Protein AF-A0A3D1FYR5-F1 (afdb_monomer_lite)

Foldseek 3Di:
DVCPVVVVCVVCVVVDAQQDWDKDKDADPPRDIDIDIDGHHDHPD

Structure (mmCIF, N/CA/C/O backbone):
data_AF-A0A3D1FYR5-F1
#
_entry.id   AF-A0A3D1FYR5-F1
#
loop_
_atom_site.group_PDB
_atom_site.id
_atom_site.type_symbol
_atom_site.label_atom_id
_atom_site.label_alt_id
_atom_site.label_comp_id
_atom_site.label_asym_id
_atom_site.label_entity_id
_atom_site.label_seq_id
_atom_site.pdbx_PDB_ins_code
_atom_site.Cartn_x
_atom_site.Cartn_y
_atom_site.Cartn_z
_atom_site.occupancy
_atom_site.B_iso_or_equiv
_atom_site.auth_seq_id
_atom_site.auth_comp_id
_atom_site.auth_asym_id
_atom_site.auth_atom_id
_atom_site.pdbx_PDB_model_num
ATOM 1 N N . THR A 1 1 ? 0.497 1.297 -14.104 1.00 65.94 1 THR A N 1
ATOM 2 C CA . THR A 1 1 ? 1.192 1.100 -12.810 1.00 65.94 1 THR A CA 1
ATOM 3 C C . THR A 1 1 ? 0.645 1.966 -11.687 1.00 65.94 1 THR A C 1
ATOM 5 O O . THR A 1 1 ? 0.498 1.470 -10.579 1.00 65.94 1 THR A O 1
ATOM 8 N N . SER A 1 2 ? 0.291 3.231 -11.923 1.00 86.94 2 SER A N 1
ATOM 9 C CA . SER A 1 2 ? -0.106 4.140 -10.831 1.00 86.94 2 SER A CA 1
ATOM 10 C C . SER A 1 2 ? -1.394 3.743 -10.090 1.00 86.94 2 SER A C 1
ATOM 12 O O . SER A 1 2 ? -1.515 4.013 -8.903 1.00 86.94 2 SER A O 1
ATOM 14 N N . ALA A 1 3 ? -2.333 3.052 -10.750 1.00 93.56 3 ALA A N 1
ATOM 15 C CA . ALA A 1 3 ? -3.598 2.629 -10.138 1.00 93.56 3 ALA A CA 1
ATOM 16 C C . ALA A 1 3 ? -3.496 1.357 -9.269 1.00 93.56 3 ALA A C 1
ATOM 18 O O . ALA A 1 3 ? -4.434 1.041 -8.547 1.00 93.56 3 ALA A O 1
ATOM 19 N N . THR A 1 4 ? -2.373 0.629 -9.306 1.00 95.50 4 THR A N 1
ATOM 20 C CA . THR A 1 4 ? -2.263 -0.701 -8.672 1.00 95.50 4 THR A CA 1
ATOM 21 C C . THR A 1 4 ? -2.327 -0.635 -7.144 1.00 95.50 4 THR A C 1
ATOM 23 O O . THR A 1 4 ? -2.978 -1.470 -6.527 1.00 95.50 4 THR A O 1
ATOM 26 N N . ILE A 1 5 ? -1.699 0.379 -6.532 1.00 95.62 5 ILE A N 1
ATOM 27 C CA . ILE A 1 5 ? -1.766 0.597 -5.077 1.00 95.62 5 ILE A CA 1
ATOM 28 C C . ILE A 1 5 ? -3.193 0.991 -4.652 1.00 95.62 5 ILE A C 1
ATOM 30 O O . ILE A 1 5 ? -3.738 0.299 -3.795 1.00 95.62 5 ILE A O 1
ATOM 34 N N . PRO A 1 6 ? -3.848 2.007 -5.257 1.00 94.06 6 PRO A N 1
ATOM 35 C CA . PRO A 1 6 ? -5.241 2.332 -4.939 1.00 94.06 6 PRO A CA 1
ATOM 36 C C . PRO A 1 6 ? -6.219 1.163 -5.104 1.00 94.06 6 PRO A C 1
ATOM 38 O O . PRO A 1 6 ? -7.047 0.943 -4.225 1.00 94.06 6 PRO A O 1
ATOM 41 N N . LEU A 1 7 ? -6.113 0.392 -6.193 1.00 96.69 7 LEU A N 1
ATOM 42 C CA . LEU A 1 7 ? -6.973 -0.774 -6.424 1.00 96.69 7 LEU A CA 1
ATOM 43 C C . LEU A 1 7 ? -6.731 -1.868 -5.378 1.00 96.69 7 LEU A C 1
ATOM 45 O O . LEU A 1 7 ? -7.683 -2.357 -4.781 1.00 96.69 7 LEU A O 1
ATOM 49 N N . GLY A 1 8 ? -5.470 -2.178 -5.060 1.00 94.62 8 GLY A N 1
ATOM 50 C CA . GLY A 1 8 ? -5.156 -3.126 -3.990 1.00 94.62 8 GLY A CA 1
ATOM 51 C C . GLY A 1 8 ? -5.671 -2.663 -2.623 1.00 94.62 8 GLY A C 1
ATOM 52 O O . GLY A 1 8 ? -6.202 -3.457 -1.852 1.00 94.62 8 GLY A O 1
ATOM 53 N N . MET A 1 9 ? -5.575 -1.368 -2.318 1.00 93.94 9 MET A N 1
ATOM 54 C CA . MET A 1 9 ? -6.154 -0.815 -1.091 1.00 93.94 9 MET A CA 1
ATOM 55 C C . MET A 1 9 ? -7.677 -0.956 -1.059 1.00 93.94 9 MET A C 1
ATOM 57 O O . MET A 1 9 ? -8.227 -1.214 0.009 1.00 93.94 9 MET A O 1
ATOM 61 N N . TRP A 1 10 ? -8.348 -0.794 -2.200 1.00 93.81 10 TRP A N 1
ATOM 62 C CA . TRP A 1 10 ? -9.793 -0.970 -2.311 1.00 93.81 10 TRP A CA 1
ATOM 63 C C . TRP A 1 10 ? -10.211 -2.424 -2.074 1.00 93.81 10 TRP A C 1
ATOM 65 O O . TRP A 1 10 ? -11.052 -2.682 -1.211 1.00 93.81 10 TRP A O 1
ATOM 75 N N . ASP A 1 11 ? -9.566 -3.368 -2.760 1.00 96.38 11 ASP A N 1
ATOM 76 C CA . ASP A 1 11 ? -9.885 -4.800 -2.682 1.00 96.38 11 ASP A CA 1
ATOM 77 C C . ASP A 1 11 ? -9.641 -5.385 -1.282 1.00 96.38 11 ASP A C 1
ATOM 79 O O . ASP A 1 11 ? -10.324 -6.315 -0.851 1.00 96.38 11 ASP A O 1
ATOM 83 N N . TYR A 1 12 ? -8.676 -4.830 -0.542 1.00 93.50 12 TYR A N 1
ATOM 84 C CA . TYR A 1 12 ? -8.318 -5.285 0.801 1.00 93.50 12 TYR A CA 1
ATOM 85 C C . TYR A 1 12 ? -8.740 -4.328 1.917 1.00 93.50 12 TYR A C 1
ATOM 87 O O . TYR A 1 12 ? -8.313 -4.527 3.058 1.00 93.50 12 TYR A O 1
ATOM 95 N N . ARG A 1 13 ? -9.587 -3.323 1.642 1.00 92.12 13 ARG A N 1
ATOM 96 C CA . ARG A 1 13 ? -9.911 -2.268 2.623 1.00 92.12 13 ARG A CA 1
ATOM 97 C C . ARG A 1 13 ? -10.414 -2.839 3.953 1.00 92.12 13 ARG A C 1
ATOM 99 O O . ARG A 1 13 ? -10.086 -2.329 5.020 1.00 92.12 13 ARG A O 1
ATOM 106 N N . ASP A 1 14 ? -11.171 -3.935 3.888 1.00 92.88 14 ASP A N 1
ATOM 107 C CA . ASP A 1 14 ? -11.806 -4.557 5.049 1.00 92.88 14 ASP A CA 1
ATOM 108 C C . ASP A 1 14 ? -10.793 -5.313 5.928 1.00 92.88 14 ASP A C 1
ATOM 110 O O . ASP A 1 14 ? -11.123 -5.751 7.031 1.00 92.88 14 ASP A O 1
ATOM 114 N N . LYS A 1 15 ? -9.535 -5.451 5.491 1.00 93.00 15 LYS A N 1
ATOM 115 C CA . LYS A 1 15 ? -8.440 -5.997 6.304 1.00 93.00 15 LYS A CA 1
ATOM 116 C C . LYS A 1 15 ? -7.763 -4.933 7.171 1.00 93.00 15 LYS A C 1
ATOM 118 O O . LYS A 1 15 ? -7.198 -5.300 8.198 1.00 93.00 15 LYS A O 1
ATOM 123 N N . PHE A 1 16 ? -7.861 -3.650 6.818 1.00 93.62 16 PHE A N 1
ATOM 124 C CA . PHE A 1 16 ? -7.235 -2.562 7.574 1.00 93.62 16 PHE A CA 1
ATOM 125 C C . PHE A 1 16 ? -8.045 -2.176 8.808 1.00 93.62 16 PHE A C 1
ATOM 127 O O . PHE A 1 16 ? -9.278 -2.184 8.799 1.00 93.62 16 PHE A O 1
ATOM 134 N N . LYS A 1 17 ? -7.349 -1.811 9.880 1.00 94.19 17 LYS A N 1
ATOM 135 C CA . LYS A 1 17 ? -7.922 -1.249 11.102 1.00 94.19 17 LYS A CA 1
ATOM 136 C C . LYS A 1 17 ? -7.452 0.187 11.271 1.00 94.19 17 LYS A C 1
ATOM 138 O O . LYS A 1 17 ? -6.345 0.561 10.881 1.00 94.19 17 LYS A O 1
ATOM 143 N N . LYS A 1 18 ? -8.304 1.014 11.877 1.00 95.69 18 LYS A N 1
ATOM 144 C CA . LYS A 1 18 ? -7.936 2.384 12.233 1.00 95.69 18 LYS A CA 1
ATOM 145 C C . LYS A 1 18 ? -6.673 2.369 13.093 1.00 95.69 18 LYS A C 1
ATOM 147 O O . LYS A 1 18 ? -6.621 1.706 14.125 1.00 95.69 18 LYS A O 1
ATOM 152 N N . GLY A 1 19 ? -5.682 3.139 12.671 1.00 96.06 19 GLY A N 1
ATOM 153 C CA . GLY A 1 19 ? -4.391 3.246 13.331 1.00 96.06 19 GLY A CA 1
ATOM 154 C C . GLY A 1 19 ? -3.298 2.330 12.781 1.00 96.06 19 GLY A C 1
ATOM 155 O O . GLY A 1 19 ? -2.160 2.487 13.223 1.00 96.06 19 GLY A O 1
ATOM 156 N N . ASP A 1 20 ? -3.593 1.449 11.821 1.00 97.19 20 ASP A N 1
ATOM 157 C CA . ASP A 1 20 ? -2.571 0.621 11.175 1.00 97.19 20 ASP A CA 1
ATOM 158 C C . ASP A 1 20 ? -1.530 1.489 10.456 1.00 97.19 20 ASP A C 1
ATOM 160 O O . ASP A 1 20 ? -1.869 2.457 9.770 1.00 97.19 20 ASP A O 1
ATOM 164 N N . ASN A 1 21 ? -0.254 1.128 10.604 1.00 97.38 21 ASN A N 1
ATOM 165 C CA . ASN A 1 21 ? 0.846 1.727 9.854 1.00 97.38 21 ASN A CA 1
ATOM 166 C C . ASN A 1 21 ? 1.008 0.983 8.530 1.00 97.38 21 ASN A C 1
ATOM 168 O O . ASN A 1 21 ? 1.286 -0.216 8.525 1.00 97.38 21 ASN A O 1
ATOM 172 N N . ILE A 1 22 ? 0.863 1.697 7.418 1.00 96.38 2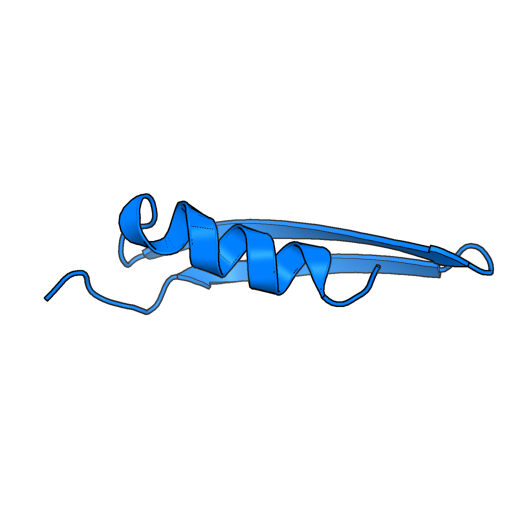2 ILE A N 1
ATOM 173 C CA . ILE A 1 22 ? 0.950 1.127 6.076 1.00 96.38 22 ILE A CA 1
ATOM 174 C C . ILE A 1 22 ? 2.121 1.776 5.346 1.00 96.38 22 ILE A C 1
ATOM 176 O O . ILE A 1 22 ? 2.239 3.003 5.299 1.00 96.38 22 ILE A O 1
ATOM 180 N N . PHE A 1 23 ? 2.983 0.938 4.777 1.00 96.69 23 PHE A N 1
ATOM 181 C CA . PHE A 1 23 ? 4.106 1.352 3.947 1.00 96.69 23 PHE A CA 1
ATOM 182 C C . PHE A 1 23 ? 3.808 0.997 2.497 1.00 96.69 23 PHE A C 1
ATOM 184 O O . PHE A 1 23 ? 3.473 -0.147 2.191 1.00 96.69 23 PHE A O 1
ATOM 191 N N . PHE A 1 24 ? 3.957 1.970 1.605 1.00 96.12 24 PHE A N 1
ATOM 192 C CA . PHE A 1 24 ? 3.859 1.755 0.169 1.00 96.12 24 PHE A CA 1
ATOM 193 C C . PHE A 1 24 ? 5.211 2.012 -0.479 1.00 96.12 24 PHE A C 1
ATOM 195 O O . PHE A 1 24 ? 5.914 2.947 -0.100 1.00 96.12 24 PHE A O 1
ATOM 202 N N . ALA A 1 25 ? 5.540 1.204 -1.481 1.00 96.25 25 ALA A N 1
ATOM 203 C CA . ALA A 1 25 ? 6.679 1.406 -2.359 1.00 96.25 25 ALA A CA 1
ATOM 204 C C . ALA A 1 25 ? 6.227 1.170 -3.802 1.00 96.25 25 ALA A C 1
ATOM 206 O O . ALA A 1 25 ? 5.489 0.222 -4.080 1.00 96.25 25 ALA A O 1
ATOM 207 N N . ALA A 1 26 ? 6.651 2.040 -4.711 1.00 96.25 26 ALA A N 1
ATOM 208 C CA . ALA A 1 26 ? 6.340 1.939 -6.1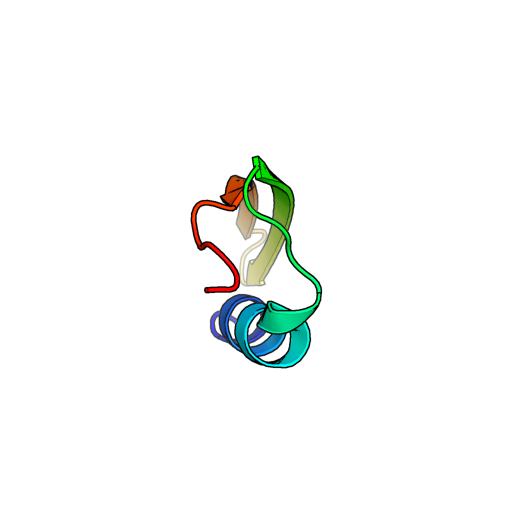29 1.00 96.25 26 ALA A CA 1
ATOM 209 C C . ALA A 1 26 ? 7.563 2.279 -6.979 1.00 96.25 26 ALA A C 1
ATOM 211 O O . ALA A 1 26 ? 8.397 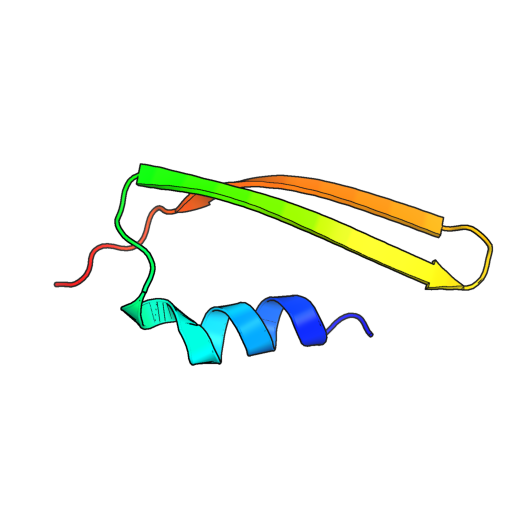3.102 -6.602 1.00 96.25 26 ALA A O 1
ATOM 212 N N . PHE A 1 27 ? 7.616 1.665 -8.158 1.00 94.69 27 PHE A N 1
ATOM 213 C CA . PHE A 1 27 ? 8.673 1.843 -9.147 1.00 94.69 27 PHE A CA 1
ATOM 214 C C . PHE A 1 27 ? 8.043 2.180 -10.499 1.00 94.69 27 PHE A C 1
ATOM 216 O O . PHE A 1 27 ? 6.974 1.667 -10.847 1.00 94.69 27 PHE A O 1
ATOM 223 N N . GLY A 1 28 ? 8.696 3.060 -11.250 1.00 94.19 28 GLY A N 1
ATOM 224 C CA . GLY A 1 28 ? 8.255 3.524 -12.559 1.00 94.19 28 GLY A CA 1
ATOM 225 C C . GLY A 1 28 ? 9.392 3.544 -13.576 1.00 94.19 28 GLY A C 1
ATOM 226 O O . GLY A 1 28 ? 10.550 3.276 -13.259 1.00 94.19 28 GLY A O 1
ATOM 227 N N . GLY A 1 29 ? 9.049 3.861 -14.824 1.00 94.81 29 GLY A N 1
ATOM 228 C CA . GLY A 1 29 ? 10.038 4.037 -15.885 1.00 94.81 29 GLY A CA 1
ATOM 229 C C . GLY A 1 29 ? 11.015 5.173 -15.571 1.00 94.81 29 GLY A C 1
ATOM 230 O O . GLY A 1 29 ? 10.679 6.113 -14.854 1.00 94.81 29 GLY A O 1
ATOM 231 N N . GLY A 1 30 ? 12.232 5.080 -16.108 1.00 95.31 30 GLY A N 1
ATOM 232 C CA . GLY A 1 30 ? 13.258 6.108 -15.915 1.00 95.31 30 GLY A CA 1
ATOM 233 C C . GLY A 1 30 ? 13.891 6.100 -14.522 1.00 95.31 30 GLY A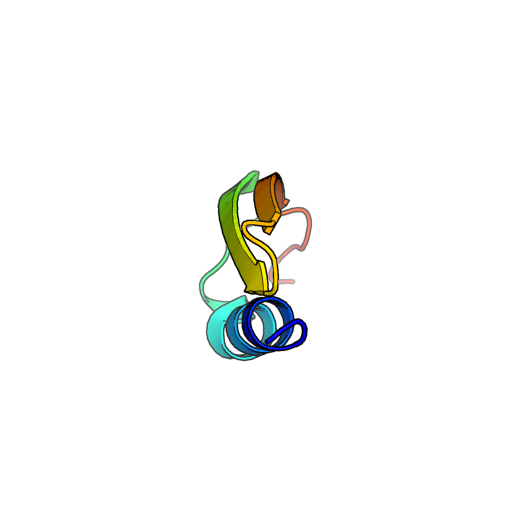 C 1
ATOM 234 O O . GLY A 1 30 ? 14.162 7.166 -13.982 1.00 95.31 30 GLY A O 1
ATOM 235 N N . PHE A 1 31 ? 14.084 4.915 -13.923 1.00 94.38 31 PHE A N 1
ATOM 236 C CA . PHE A 1 31 ? 14.714 4.735 -12.601 1.00 94.38 31 PHE A CA 1
ATOM 237 C C . PHE A 1 31 ? 14.032 5.516 -11.464 1.00 94.38 31 PHE A C 1
ATOM 239 O O . PHE A 1 31 ? 14.628 5.776 -10.420 1.00 94.38 31 PHE A O 1
ATOM 246 N N . THR A 1 32 ? 12.765 5.881 -11.658 1.00 94.75 32 THR A N 1
ATOM 247 C CA . THR A 1 32 ? 11.983 6.619 -10.670 1.00 94.75 32 THR A CA 1
ATOM 248 C C . THR A 1 32 ? 11.363 5.645 -9.676 1.00 94.75 32 THR A C 1
ATOM 250 O O . THR A 1 32 ? 10.752 4.645 -10.063 1.00 94.75 32 THR A O 1
ATOM 253 N N . TRP A 1 33 ? 11.486 5.951 -8.389 1.00 96.06 33 TRP A N 1
ATOM 254 C CA . TRP A 1 33 ? 10.869 5.196 -7.305 1.00 96.06 33 TRP A CA 1
ATOM 255 C C . TRP A 1 33 ? 10.361 6.147 -6.226 1.00 96.06 33 TRP A C 1
ATOM 257 O O . TRP A 1 33 ? 10.802 7.292 -6.125 1.00 96.06 33 TRP A O 1
ATOM 267 N N . GLY A 1 34 ? 9.414 5.671 -5.428 1.00 95.06 34 GLY A N 1
ATOM 268 C CA . GLY A 1 34 ? 8.878 6.426 -4.307 1.00 95.06 34 GLY A CA 1
ATOM 269 C C . GLY A 1 34 ? 8.350 5.501 -3.228 1.00 95.06 34 GLY A C 1
ATOM 270 O O . GLY A 1 34 ? 7.888 4.393 -3.510 1.00 95.06 34 GLY A O 1
ATOM 271 N N . ALA A 1 35 ? 8.420 5.973 -1.989 1.00 97.12 35 ALA A N 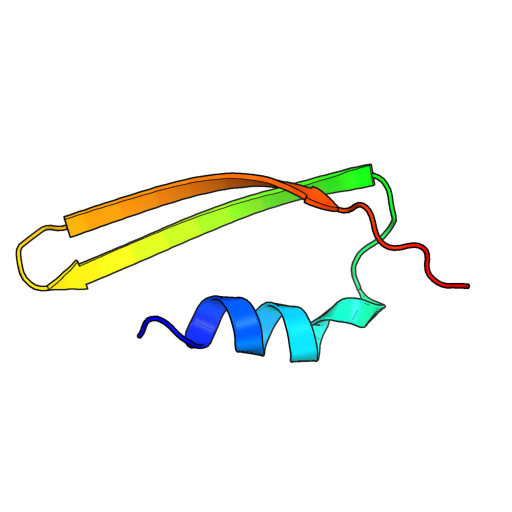1
ATOM 272 C CA . ALA A 1 35 ? 7.841 5.300 -0.844 1.00 97.12 35 ALA A CA 1
ATOM 273 C C . ALA A 1 35 ? 7.091 6.300 0.033 1.00 97.12 35 ALA A C 1
ATOM 275 O O . ALA A 1 35 ? 7.401 7.491 0.054 1.00 97.12 35 ALA A O 1
ATOM 276 N N . MET A 1 36 ? 6.094 5.807 0.754 1.00 96.56 36 MET A N 1
ATOM 277 C CA . MET A 1 36 ? 5.302 6.613 1.674 1.00 96.56 36 MET A CA 1
ATOM 278 C C . MET A 1 36 ? 4.875 5.762 2.864 1.00 96.56 36 MET A C 1
ATOM 280 O O . MET A 1 36 ? 4.546 4.583 2.722 1.00 96.56 36 MET A O 1
ATOM 284 N N . TRP A 1 37 ? 4.878 6.380 4.039 1.00 97.19 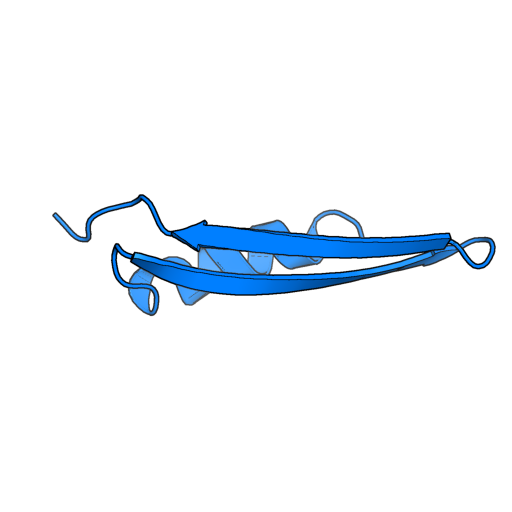37 TRP A N 1
ATOM 285 C CA . TRP A 1 37 ? 4.356 5.804 5.267 1.00 97.19 37 TRP A CA 1
ATOM 286 C C . TRP A 1 37 ? 3.112 6.583 5.667 1.00 97.19 37 TRP A C 1
ATOM 288 O O . TRP A 1 37 ? 3.147 7.808 5.784 1.00 97.19 37 TRP A O 1
ATOM 298 N N . VAL A 1 38 ? 2.006 5.871 5.850 1.00 95.69 38 VAL A N 1
ATOM 299 C CA . VAL A 1 38 ? 0.738 6.458 6.277 1.00 95.69 38 VAL A CA 1
ATOM 300 C C . VAL A 1 38 ? 0.153 5.690 7.446 1.00 95.69 38 VAL A C 1
ATOM 302 O O . VAL A 1 38 ? 0.441 4.510 7.654 1.00 95.69 38 VAL A O 1
ATOM 305 N N . LYS A 1 39 ? -0.721 6.368 8.186 1.00 96.81 39 LYS A N 1
ATOM 306 C CA . LYS A 1 39 ? -1.553 5.755 9.214 1.00 96.81 39 LYS A CA 1
ATOM 307 C C . LYS A 1 39 ? -2.989 5.671 8.715 1.00 96.81 39 LYS A C 1
ATOM 309 O O . LYS A 1 39 ? -3.555 6.682 8.299 1.00 96.81 39 LYS A O 1
ATOM 314 N N . TRP A 1 40 ? -3.580 4.481 8.747 1.00 95.81 40 TRP A N 1
ATOM 315 C CA . TRP A 1 40 ? -4.948 4.268 8.284 1.00 95.81 40 TRP A CA 1
ATOM 316 C C . TRP A 1 40 ? -5.946 4.996 9.191 1.00 95.81 40 TRP A C 1
ATOM 318 O O . TRP A 1 40 ? -6.005 4.744 10.395 1.00 95.81 40 TRP A O 1
ATOM 328 N N . ALA A 1 41 ? -6.729 5.913 8.625 1.00 94.75 41 ALA A N 1
ATOM 329 C CA . ALA A 1 41 ? -7.625 6.778 9.395 1.00 94.75 41 ALA A CA 1
ATOM 330 C C . ALA A 1 41 ? -9.090 6.304 9.413 1.00 94.75 41 ALA A C 1
ATOM 332 O O . ALA A 1 41 ? -9.867 6.774 10.247 1.00 94.75 41 ALA A O 1
ATOM 333 N N . ILE A 1 42 ? -9.467 5.390 8.511 1.00 93.06 42 ILE A N 1
ATOM 334 C CA . ILE A 1 42 ? -10.861 4.984 8.301 1.00 93.06 42 ILE A CA 1
ATOM 335 C C . ILE A 1 42 ? -11.274 3.957 9.361 1.00 93.06 42 ILE A C 1
ATOM 337 O O . ILE A 1 42 ? -10.564 2.984 9.618 1.00 93.06 42 ILE A O 1
ATOM 341 N N . ASP A 1 43 ? -12.428 4.200 9.980 1.00 87.25 43 ASP A N 1
ATOM 342 C CA . ASP A 1 43 ? -13.058 3.296 10.942 1.00 87.25 43 ASP A CA 1
ATOM 343 C C . ASP A 1 43 ? -13.940 2.267 10.220 1.00 87.25 43 ASP A C 1
ATOM 345 O O . ASP A 1 43 ? -14.494 2.569 9.165 1.00 87.25 43 ASP A O 1
ATOM 349 N N . LYS A 1 44 ? -14.105 1.070 10.790 1.00 75.00 44 LYS A N 1
ATOM 350 C CA . LYS A 1 44 ? -14.945 -0.002 10.215 1.00 75.00 44 LYS A CA 1
ATOM 351 C C . LYS A 1 44 ? -16.433 0.135 10.578 1.00 75.00 44 LYS A C 1
ATOM 353 O O . LYS A 1 44 ? -17.132 -0.874 10.608 1.00 75.00 44 LYS A O 1
ATOM 358 N N . LYS A 1 45 ? -16.882 1.338 10.941 1.00 61.06 45 LYS A N 1
ATOM 359 C CA . LYS A 1 45 ? -18.264 1.571 11.378 1.00 61.06 45 LYS A CA 1
ATOM 360 C C . LYS A 1 45 ? -19.281 1.176 10.317 1.00 61.06 45 LYS A C 1
ATOM 362 O O . LYS A 1 45 ? -19.048 1.512 9.137 1.00 61.06 45 LYS A O 1
#

Radius of gyration: 12.31 Å; chains: 1; bounding box: 33×13×29 Å

pLDDT: mean 92.98, std 7.32, range [61.06, 97.38]

Secondary structure (DSSP, 8-state):
-TTHHHHHHHHTGGG--TT-EEEEEEE-STT-EEEEEEE------

Sequence (45 aa):
TSATIPLGMWDYRDKFKKGDNIFFAAFGGGFTWGAMWVKWAIDKK